Protein AF-A0A3M1IN09-F1 (afdb_monomer)

Secondary structure (DSSP, 8-state):
--HHHHHHHHHHHHHHHTTSSSTTSSS-----PPS---------SS--TT----TTT-EEETTEEE-

Sequence (67 aa):
MNTAFRTWIRCVAPVLAWLGGGACLLMAASNAGPAGIETIDLFNGRDLTGWKGDPRFWSVEEGAITG

Mean predicted aligned error: 16.79 Å

Foldseek 3Di:
DDPVVVVVCVVVVVVVVVPPPPPPPPPDPPPPDPPDDPDDDPAPLAFCVVHDDDVVQWDADNSDIGD

pLDDT: mean 74.34, std 17.54, range [49.41, 96.0]

Structure (mmCIF, N/CA/C/O backbone):
data_AF-A0A3M1IN09-F1
#
_entry.id   AF-A0A3M1IN09-F1
#
loop_
_atom_site.group_PDB
_atom_site.id
_atom_site.type_symbol
_atom_site.label_atom_id
_atom_site.label_alt_id
_atom_site.label_comp_id
_atom_site.label_asym_id
_atom_site.label_entity_id
_atom_site.label_seq_id
_atom_site.pdbx_PDB_ins_code
_atom_site.Cartn_x
_atom_site.Cartn_y
_atom_site.Cartn_z
_atom_site.occupancy
_atom_site.B_iso_or_equiv
_atom_site.auth_seq_id
_atom_site.auth_comp_id
_atom_site.auth_asym_id
_atom_site.auth_atom_id
_atom_si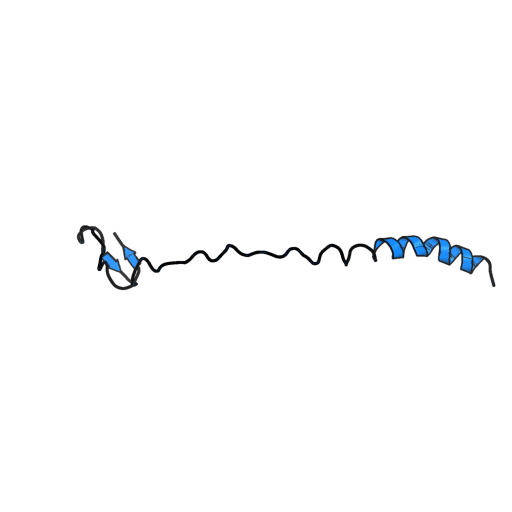te.pdbx_PDB_model_num
ATOM 1 N N . MET A 1 1 ? 44.506 52.444 36.105 1.00 49.41 1 MET A N 1
ATOM 2 C CA . MET A 1 1 ? 43.507 51.380 35.862 1.00 49.41 1 MET A CA 1
ATOM 3 C C . MET A 1 1 ? 43.770 50.223 36.816 1.00 49.41 1 MET A C 1
ATOM 5 O O . MET A 1 1 ? 44.832 49.619 36.814 1.00 49.41 1 MET A O 1
ATOM 9 N N . ASN A 1 2 ? 42.811 50.051 37.706 1.00 52.88 2 ASN A N 1
ATOM 10 C CA . ASN A 1 2 ? 42.735 49.270 38.933 1.00 52.88 2 ASN A CA 1
ATOM 11 C C . ASN A 1 2 ? 42.877 47.757 38.675 1.00 52.88 2 ASN A C 1
ATOM 13 O O . ASN A 1 2 ? 42.216 47.191 37.807 1.00 52.88 2 ASN A O 1
ATOM 17 N N . THR A 1 3 ? 43.732 47.096 39.459 1.00 58.47 3 THR A N 1
ATOM 18 C CA . THR A 1 3 ? 44.091 45.665 39.367 1.00 58.47 3 THR A CA 1
ATOM 19 C C . THR A 1 3 ? 42.889 44.715 39.413 1.00 58.47 3 THR A C 1
ATOM 21 O O . THR A 1 3 ? 42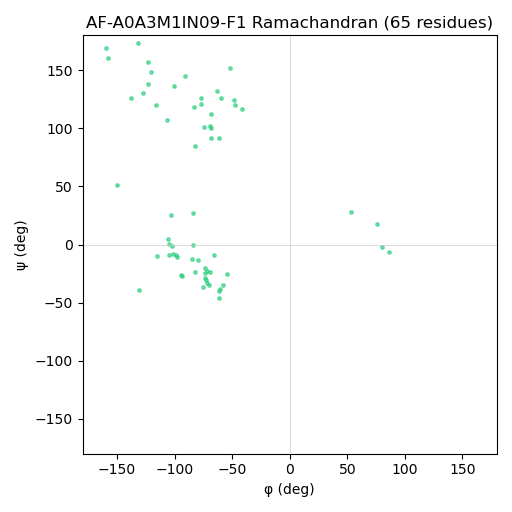.942 43.653 38.799 1.00 58.47 3 THR A O 1
ATOM 24 N N . ALA A 1 4 ? 41.780 45.133 40.029 1.00 57.62 4 ALA A N 1
ATOM 25 C CA . ALA A 1 4 ? 40.504 44.414 40.051 1.00 57.62 4 ALA A CA 1
ATOM 26 C C . ALA A 1 4 ? 39.922 44.141 38.647 1.00 57.62 4 ALA A C 1
ATOM 28 O O . ALA A 1 4 ? 39.372 43.069 38.402 1.00 57.62 4 ALA A O 1
ATOM 29 N N . PHE A 1 5 ? 40.108 45.061 37.693 1.00 59.75 5 PHE A N 1
ATOM 30 C CA . PHE A 1 5 ? 39.598 44.916 36.324 1.00 59.75 5 PHE A CA 1
ATOM 31 C C . PHE A 1 5 ? 40.340 43.819 35.542 1.00 59.75 5 PHE A C 1
ATOM 33 O O . PHE A 1 5 ? 39.742 43.068 34.774 1.00 59.75 5 PHE A O 1
ATOM 40 N N . ARG A 1 6 ? 41.648 43.668 35.792 1.00 57.78 6 ARG A N 1
ATOM 41 C CA . ARG A 1 6 ? 42.481 42.633 35.153 1.00 57.78 6 ARG A CA 1
ATOM 42 C C . ARG A 1 6 ? 42.184 41.234 35.697 1.00 57.78 6 ARG A C 1
ATOM 44 O O . ARG A 1 6 ? 42.309 40.263 34.954 1.00 57.78 6 ARG A O 1
ATOM 51 N N . THR A 1 7 ? 41.776 41.129 36.961 1.00 58.09 7 THR A N 1
ATOM 52 C CA . THR A 1 7 ? 41.367 39.858 37.578 1.00 58.09 7 THR A CA 1
ATOM 53 C C . THR A 1 7 ? 39.979 39.426 37.099 1.00 58.09 7 THR A C 1
ATOM 55 O O . THR A 1 7 ? 39.779 38.246 36.829 1.00 58.09 7 THR A O 1
ATOM 58 N N . TRP A 1 8 ? 39.055 40.371 36.882 1.00 56.09 8 TRP A N 1
ATOM 59 C CA . TRP A 1 8 ? 37.726 40.080 36.328 1.00 56.09 8 TRP A CA 1
ATOM 60 C C . TRP A 1 8 ? 37.794 39.477 34.912 1.00 56.09 8 TRP A C 1
ATOM 62 O O . TRP A 1 8 ? 37.198 38.431 34.658 1.00 56.09 8 TRP A O 1
ATOM 72 N N . ILE A 1 9 ? 38.611 40.048 34.018 1.00 58.91 9 ILE A N 1
ATOM 73 C CA . ILE A 1 9 ? 38.792 39.528 32.646 1.00 58.91 9 ILE A CA 1
ATOM 74 C C . ILE A 1 9 ? 39.346 38.092 32.646 1.00 58.91 9 ILE A C 1
ATOM 76 O O . ILE A 1 9 ? 38.926 37.261 31.842 1.00 58.91 9 ILE A O 1
ATOM 80 N N . ARG A 1 10 ? 40.261 37.772 33.570 1.00 57.62 10 ARG A N 1
ATOM 81 C CA . ARG A 1 10 ? 40.889 36.444 33.675 1.00 57.62 10 ARG A CA 1
ATOM 82 C C . ARG A 1 10 ? 39.937 35.337 34.141 1.00 57.62 10 ARG A C 1
ATOM 84 O O . ARG A 1 10 ? 40.194 34.181 33.824 1.00 57.62 10 ARG A O 1
ATOM 91 N N . CYS A 1 11 ? 38.857 35.673 34.847 1.00 54.44 11 CYS A N 1
ATOM 92 C CA . CYS A 1 11 ? 37.883 34.695 35.341 1.00 54.44 11 CYS A CA 1
ATOM 93 C C . CYS A 1 11 ? 36.689 34.488 34.395 1.00 54.44 11 CYS A C 1
ATOM 95 O O . CYS A 1 11 ? 36.103 33.411 34.390 1.00 54.44 11 CYS A O 1
ATOM 97 N N . VAL A 1 12 ? 36.333 35.488 33.580 1.00 57.91 12 VAL A N 1
ATOM 98 C CA . VAL A 1 12 ? 35.137 35.430 32.713 1.00 57.91 12 VAL A CA 1
ATOM 99 C C . VAL A 1 12 ? 35.455 34.931 31.293 1.00 57.91 12 VAL A C 1
ATOM 101 O O . VAL A 1 12 ? 34.607 34.317 30.647 1.00 57.91 12 VAL A O 1
ATOM 104 N N . ALA A 1 13 ? 36.691 35.108 30.812 1.00 55.53 13 ALA A N 1
ATOM 105 C CA . ALA A 1 13 ? 37.097 34.717 29.458 1.00 55.53 13 ALA A CA 1
ATOM 106 C C . ALA A 1 13 ? 36.984 33.209 29.111 1.00 55.53 13 ALA A C 1
ATOM 108 O O . ALA A 1 13 ? 36.555 32.914 27.994 1.00 55.53 13 ALA A O 1
ATOM 109 N N . PRO A 1 14 ? 37.308 32.232 29.989 1.00 53.81 14 PRO A N 1
ATOM 110 C CA . PRO A 1 14 ? 37.209 30.825 29.596 1.00 53.81 14 PRO A CA 1
ATOM 111 C C . PRO A 1 14 ? 35.754 30.341 29.507 1.00 53.81 14 PRO A C 1
ATOM 113 O O . PRO A 1 14 ? 35.470 29.432 28.737 1.00 53.81 14 PRO A O 1
ATOM 116 N N . VAL A 1 15 ? 34.817 30.971 30.224 1.00 56.81 15 VAL A N 1
ATOM 117 C CA . VAL A 1 15 ? 33.396 30.573 30.226 1.00 56.81 15 VAL A CA 1
ATOM 118 C C . VAL A 1 15 ? 32.706 30.936 28.905 1.00 56.81 15 VAL A C 1
ATOM 120 O O . VAL A 1 15 ? 31.864 30.187 28.420 1.00 56.81 15 VAL A O 1
ATOM 123 N N . LEU A 1 16 ? 33.110 32.038 28.265 1.00 55.03 16 LEU A N 1
ATOM 124 C CA . LEU A 1 16 ? 32.568 32.454 26.965 1.00 55.03 16 LEU A CA 1
ATOM 125 C C . LEU A 1 16 ? 33.228 31.735 25.777 1.00 55.03 16 LEU A C 1
ATOM 127 O O . LEU A 1 16 ? 32.603 31.580 24.730 1.00 55.03 16 LEU A O 1
ATOM 131 N N . ALA A 1 17 ? 34.454 31.230 25.943 1.00 56.41 17 ALA A N 1
ATOM 132 C CA . ALA A 1 17 ? 35.141 30.447 24.916 1.00 56.41 17 ALA A CA 1
ATOM 133 C C . ALA A 1 17 ? 34.582 29.016 24.752 1.00 56.41 17 ALA A C 1
ATOM 135 O O . ALA A 1 17 ? 34.758 28.416 23.695 1.00 56.41 17 ALA A O 1
ATOM 136 N N . TRP A 1 18 ? 33.865 28.480 25.749 1.00 56.84 18 TRP A N 1
ATOM 137 C CA . TRP A 1 18 ? 33.246 27.145 25.689 1.00 56.84 18 TRP A CA 1
ATOM 138 C C . TRP A 1 18 ? 31.867 27.104 25.009 1.00 56.84 18 TRP A C 1
ATOM 140 O O . TRP A 1 18 ? 31.400 26.023 24.662 1.00 56.84 18 TRP A O 1
ATOM 150 N N . LEU A 1 19 ? 31.226 28.251 24.762 1.00 58.19 19 LEU A N 1
ATOM 151 C CA . LEU A 1 19 ? 29.898 28.309 24.128 1.00 58.19 19 LEU A CA 1
ATOM 152 C C . LEU A 1 19 ? 29.921 28.762 22.657 1.00 58.19 19 LEU A C 1
ATOM 154 O O . LEU A 1 19 ? 28.908 28.657 21.974 1.00 58.19 19 LEU A O 1
ATOM 158 N N . GLY A 1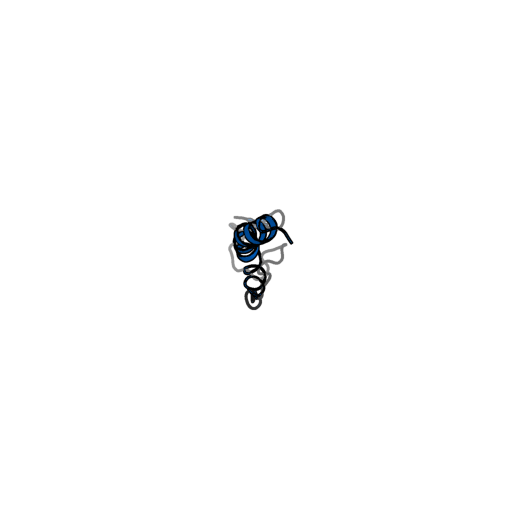 20 ? 31.061 29.236 22.143 1.00 57.00 20 GLY A N 1
ATOM 159 C CA . GLY A 1 20 ? 31.156 29.819 20.795 1.00 57.00 20 GLY A CA 1
ATOM 160 C C . GLY A 1 20 ? 31.750 28.922 19.702 1.00 57.00 20 GLY A C 1
ATOM 161 O O . GLY A 1 20 ? 31.732 29.309 18.538 1.00 57.00 20 GLY A O 1
ATOM 162 N N . GLY A 1 21 ? 32.298 27.750 20.042 1.00 52.94 21 GLY A N 1
ATOM 163 C CA . GLY A 1 21 ? 33.076 26.921 19.104 1.00 52.94 21 GLY A CA 1
ATOM 164 C C . GLY A 1 21 ? 32.330 25.758 18.437 1.00 52.94 21 GLY A C 1
ATOM 165 O O . GLY A 1 21 ? 32.876 25.132 17.535 1.00 52.94 21 GLY A O 1
ATOM 166 N N . GLY A 1 22 ? 31.104 25.440 18.867 1.00 55.00 22 GLY A N 1
ATOM 167 C CA . GLY A 1 22 ? 30.373 24.246 18.407 1.00 55.00 22 GLY A CA 1
ATOM 168 C C . GLY A 1 22 ? 29.355 24.481 17.286 1.00 55.00 22 GLY A C 1
ATOM 169 O O . GLY A 1 22 ? 28.853 23.524 16.704 1.00 55.00 22 GLY A O 1
ATOM 170 N N . ALA A 1 23 ? 29.034 25.736 16.964 1.00 54.47 23 ALA A N 1
ATOM 171 C CA . ALA A 1 23 ? 27.887 26.049 16.106 1.00 54.47 23 ALA A CA 1
ATOM 172 C C . ALA A 1 23 ? 28.137 25.858 14.595 1.00 54.47 23 ALA A C 1
ATOM 174 O O . ALA A 1 23 ? 27.180 25.830 13.827 1.00 54.47 23 ALA A O 1
ATOM 175 N N . CYS A 1 24 ? 29.391 25.692 14.152 1.00 52.19 24 CYS A N 1
ATOM 176 C CA . CYS A 1 24 ? 29.738 25.576 12.724 1.00 52.19 24 CYS A CA 1
ATOM 177 C C . CY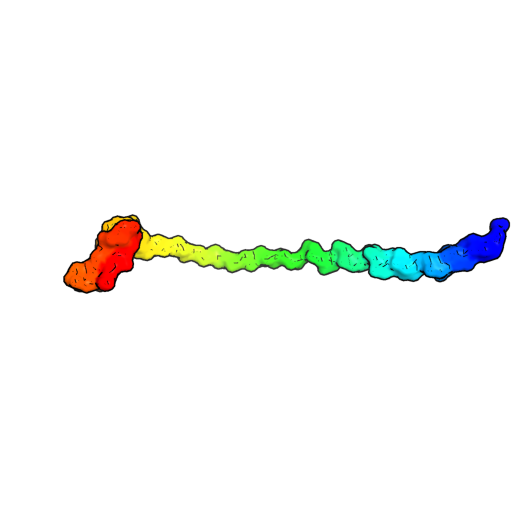S A 1 24 ? 30.113 24.145 12.274 1.00 52.19 24 CYS A C 1
ATOM 179 O O . CYS A 1 24 ? 30.499 23.940 11.130 1.00 52.19 24 CYS A O 1
ATOM 181 N N . LEU A 1 25 ? 29.998 23.141 13.153 1.00 50.00 25 LEU A N 1
ATOM 182 C CA . LEU A 1 25 ? 30.292 21.729 12.835 1.00 50.00 25 LEU A CA 1
ATOM 183 C C . LEU A 1 25 ? 29.034 20.859 12.656 1.00 50.00 25 LEU A C 1
ATOM 185 O O . LEU A 1 25 ? 29.146 19.673 12.367 1.00 50.00 25 LEU A O 1
ATOM 189 N N . LEU A 1 26 ? 27.837 21.440 12.789 1.00 56.06 26 LEU A N 1
ATOM 190 C CA . LEU A 1 26 ? 26.558 20.715 12.726 1.00 56.06 26 LEU A CA 1
ATOM 191 C C . LEU A 1 26 ? 25.805 20.850 11.388 1.00 56.06 26 LEU A C 1
ATOM 193 O O . LEU A 1 26 ? 24.740 20.265 11.229 1.00 56.06 26 LEU A O 1
ATOM 197 N N . MET A 1 27 ? 26.325 21.605 10.417 1.00 59.94 27 MET A N 1
ATOM 198 C CA . MET A 1 27 ? 25.538 22.092 9.269 1.00 59.94 27 MET A CA 1
ATOM 199 C C . MET A 1 27 ? 25.751 21.345 7.938 1.00 59.94 27 MET A C 1
ATOM 201 O O . MET A 1 27 ? 25.527 21.926 6.882 1.00 59.94 27 MET A O 1
ATOM 205 N N . ALA A 1 28 ? 26.162 20.072 7.929 1.00 62.47 28 ALA A N 1
ATOM 206 C CA . ALA A 1 28 ? 26.245 19.340 6.655 1.00 62.47 28 ALA A CA 1
ATOM 207 C C . ALA A 1 28 ? 26.014 17.824 6.757 1.00 62.47 28 ALA A C 1
ATOM 209 O O . ALA A 1 28 ? 26.774 17.034 6.203 1.00 62.47 28 ALA A O 1
ATOM 210 N N . ALA A 1 29 ? 24.926 17.396 7.399 1.00 62.22 29 ALA A N 1
ATOM 211 C CA . ALA A 1 29 ? 24.336 16.101 7.064 1.00 62.22 29 ALA A CA 1
ATOM 212 C C . ALA A 1 29 ? 23.450 16.288 5.820 1.00 62.22 29 ALA A C 1
ATOM 214 O O . ALA A 1 29 ? 22.252 16.547 5.924 1.00 62.22 29 ALA A O 1
ATOM 215 N N . SER A 1 30 ? 24.051 16.223 4.627 1.00 64.50 30 SER A N 1
ATOM 216 C CA . SER A 1 30 ? 23.277 16.135 3.385 1.00 64.50 30 SER A CA 1
ATOM 217 C C . SER A 1 30 ? 22.602 14.768 3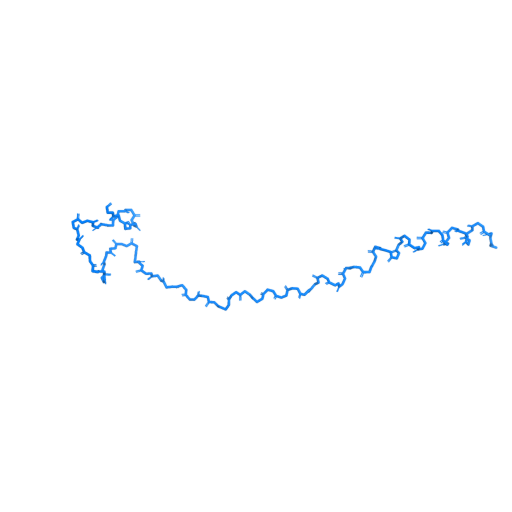.355 1.00 64.50 30 SER A C 1
ATOM 219 O O . SER A 1 30 ? 23.244 13.761 3.063 1.00 64.50 30 SER A O 1
ATOM 221 N N . ASN A 1 31 ? 21.316 14.722 3.701 1.00 64.12 31 ASN A N 1
ATOM 222 C CA . ASN A 1 31 ? 20.493 13.540 3.490 1.00 64.12 31 ASN A CA 1
ATOM 223 C C . ASN A 1 31 ? 20.305 13.379 1.979 1.00 64.12 31 ASN A C 1
ATOM 225 O O . ASN A 1 31 ? 19.385 13.953 1.399 1.00 64.12 31 ASN A O 1
ATOM 229 N N . ALA A 1 32 ? 21.188 12.614 1.335 1.00 65.56 32 ALA A N 1
ATOM 230 C CA . ALA A 1 32 ? 20.843 11.960 0.086 1.00 65.56 32 ALA A CA 1
ATOM 231 C C . ALA A 1 32 ? 19.675 11.023 0.418 1.00 65.56 32 ALA A C 1
ATOM 233 O O . ALA A 1 32 ? 19.874 9.913 0.911 1.00 65.56 32 ALA A O 1
ATOM 234 N N . GLY A 1 33 ? 18.448 11.533 0.263 1.00 70.06 33 GLY A N 1
ATOM 235 C CA . GLY A 1 33 ? 17.247 10.715 0.338 1.00 70.06 33 GLY A CA 1
ATOM 236 C C . GLY A 1 33 ? 17.404 9.524 -0.609 1.00 70.06 33 GLY A C 1
ATOM 237 O O . GLY A 1 33 ? 18.158 9.631 -1.583 1.00 70.06 33 GLY A O 1
ATOM 238 N N . PRO A 1 34 ? 16.760 8.382 -0.317 1.00 73.06 34 PRO A N 1
ATOM 239 C CA . PRO A 1 34 ? 16.877 7.204 -1.164 1.00 73.06 34 PRO A CA 1
ATOM 240 C C . PRO A 1 34 ? 16.644 7.623 -2.617 1.00 73.06 34 PRO A C 1
ATOM 242 O O . PRO A 1 34 ? 15.642 8.277 -2.916 1.00 73.06 34 PRO A O 1
ATOM 245 N N . ALA A 1 35 ? 17.614 7.313 -3.485 1.00 70.44 35 ALA A N 1
ATOM 246 C CA . ALA A 1 35 ? 17.467 7.478 -4.924 1.00 70.44 35 ALA A CA 1
ATOM 247 C C . ALA A 1 35 ? 16.112 6.873 -5.297 1.00 70.44 35 ALA A C 1
ATOM 249 O O . ALA A 1 35 ? 15.850 5.730 -4.920 1.00 70.44 35 ALA A O 1
ATOM 250 N N . GLY A 1 36 ? 15.238 7.706 -5.869 1.00 71.81 36 GLY A N 1
ATOM 251 C CA . GLY A 1 36 ? 13.790 7.513 -5.845 1.00 71.81 36 GLY A CA 1
ATOM 252 C C . GLY A 1 36 ? 13.390 6.061 -6.066 1.00 71.81 36 GLY A C 1
ATOM 253 O O . GLY A 1 36 ? 13.663 5.493 -7.119 1.00 71.81 36 GLY A O 1
ATOM 254 N N . ILE A 1 37 ? 12.761 5.457 -5.058 1.00 80.12 37 ILE A N 1
ATOM 255 C CA . ILE A 1 37 ? 12.073 4.189 -5.265 1.00 80.12 37 ILE A CA 1
ATOM 256 C C . ILE A 1 37 ? 10.882 4.522 -6.155 1.00 80.12 37 ILE A C 1
ATOM 258 O O . ILE A 1 37 ? 9.981 5.249 -5.736 1.00 80.12 37 ILE A O 1
ATOM 262 N N . GLU A 1 38 ? 10.902 4.024 -7.387 1.00 83.31 38 G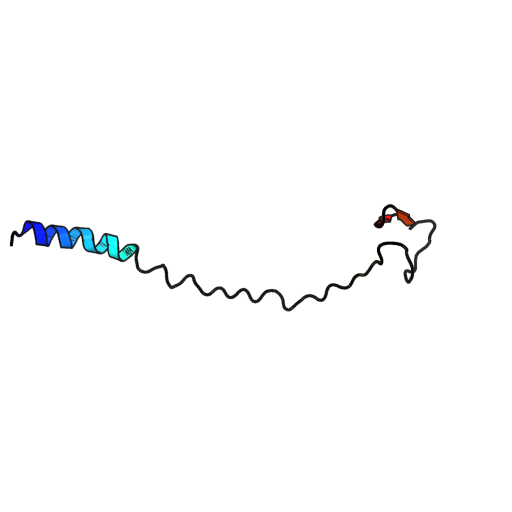LU A N 1
ATOM 263 C CA . GLU A 1 38 ? 9.765 4.141 -8.290 1.00 83.31 38 GLU A CA 1
ATOM 264 C C . GLU A 1 38 ? 8.635 3.262 -7.752 1.00 83.31 38 GLU A C 1
ATOM 266 O O . GLU A 1 38 ? 8.661 2.034 -7.842 1.00 83.31 38 GLU A O 1
ATOM 271 N N . THR A 1 39 ? 7.659 3.895 -7.109 1.00 88.81 39 THR A N 1
ATOM 272 C CA . THR A 1 39 ? 6.438 3.229 -6.668 1.00 88.81 39 THR A CA 1
ATOM 273 C C . THR A 1 39 ? 5.530 3.027 -7.868 1.00 88.81 39 THR A C 1
ATOM 275 O O . THR A 1 39 ? 5.142 3.997 -8.519 1.00 88.81 39 THR A O 1
ATOM 278 N N . ILE A 1 40 ? 5.186 1.771 -8.146 1.00 88.81 40 ILE A N 1
ATOM 279 C CA . ILE A 1 40 ? 4.194 1.419 -9.160 1.00 88.81 40 ILE A CA 1
ATOM 280 C C . ILE A 1 40 ? 2.859 1.103 -8.493 1.00 88.81 40 ILE A C 1
ATOM 282 O O . ILE A 1 40 ? 2.804 0.375 -7.498 1.00 88.81 40 ILE A O 1
ATOM 286 N N . ASP A 1 41 ? 1.779 1.615 -9.073 1.00 90.81 41 ASP A N 1
ATOM 287 C CA . ASP A 1 41 ? 0.427 1.270 -8.649 1.00 90.81 41 ASP A CA 1
ATOM 288 C C . ASP A 1 41 ? 0.093 -0.141 -9.142 1.00 90.81 41 ASP A C 1
ATOM 290 O O . ASP A 1 41 ? -0.203 -0.371 -10.314 1.00 90.81 41 ASP A O 1
ATOM 294 N N . LEU A 1 42 ? 0.185 -1.114 -8.233 1.00 91.69 42 LEU A N 1
ATOM 295 C CA . LEU A 1 42 ? -0.074 -2.525 -8.535 1.00 91.69 42 LEU A CA 1
ATOM 296 C C . LEU A 1 42 ? -1.572 -2.819 -8.717 1.00 91.69 42 LEU A C 1
ATOM 298 O O . LEU A 1 42 ? -1.953 -3.743 -9.436 1.00 91.69 42 LEU A O 1
ATOM 302 N N . PHE A 1 43 ? -2.426 -2.046 -8.051 1.00 95.00 43 PHE A N 1
ATOM 303 C CA . PHE A 1 43 ? -3.870 -2.228 -8.047 1.00 95.00 43 PHE A CA 1
ATOM 304 C C . PHE A 1 43 ? -4.570 -0.960 -8.526 1.00 95.00 43 PHE A C 1
ATOM 306 O O . PHE A 1 43 ? -4.217 0.149 -8.140 1.00 95.00 43 PHE A O 1
ATOM 313 N N . ASN A 1 44 ? -5.592 -1.136 -9.359 1.00 93.06 44 ASN A N 1
ATOM 314 C CA . ASN A 1 44 ? -6.299 -0.036 -10.008 1.00 93.06 44 ASN A CA 1
ATOM 315 C C . ASN A 1 44 ? -7.413 0.594 -9.144 1.00 93.06 44 ASN A C 1
ATOM 317 O O . ASN A 1 44 ? -8.095 1.501 -9.617 1.00 93.06 44 ASN A O 1
ATOM 321 N N . GLY A 1 45 ? -7.645 0.094 -7.924 1.00 94.69 45 GLY A N 1
ATOM 322 C CA . GLY A 1 45 ? -8.656 0.621 -6.999 1.00 94.69 45 GLY A CA 1
ATOM 323 C C . GLY A 1 45 ? -10.097 0.178 -7.272 1.00 94.69 45 GLY A C 1
ATOM 324 O O . GLY A 1 45 ? -10.995 0.564 -6.529 1.00 94.69 45 GLY A O 1
ATOM 325 N N . ARG A 1 46 ? -10.352 -0.599 -8.334 1.00 94.75 46 ARG A N 1
ATOM 326 C CA . ARG A 1 46 ? -11.716 -0.902 -8.803 1.00 94.75 46 ARG A CA 1
ATOM 327 C C . ARG A 1 46 ? -11.987 -2.376 -9.056 1.00 94.75 46 ARG A C 1
ATOM 329 O O . ARG A 1 46 ? -13.091 -2.828 -8.775 1.00 94.75 46 ARG A O 1
ATOM 336 N N . ASP A 1 47 ? -11.032 -3.119 -9.606 1.00 94.19 47 ASP A N 1
ATOM 337 C CA . ASP A 1 47 ? -11.238 -4.519 -9.966 1.00 94.19 47 ASP A CA 1
ATOM 338 C C . ASP A 1 47 ? -9.930 -5.307 -10.107 1.00 94.19 47 ASP A C 1
ATOM 340 O O . ASP A 1 47 ? -8.829 -4.765 -10.170 1.00 94.19 47 ASP A O 1
ATOM 344 N N . LEU A 1 48 ? -10.069 -6.626 -10.202 1.00 95.12 48 LEU A N 1
ATOM 345 C CA . LEU A 1 48 ? -8.963 -7.565 -10.371 1.00 95.12 48 LEU A CA 1
ATOM 346 C C . LEU A 1 48 ? -8.542 -7.723 -11.850 1.00 95.12 48 LEU A C 1
ATOM 348 O O . LEU A 1 48 ? -8.037 -8.774 -12.245 1.00 95.12 48 LEU A O 1
ATOM 352 N N . THR A 1 49 ? -8.752 -6.712 -12.707 1.00 94.00 49 THR A N 1
ATOM 353 C CA . THR A 1 49 ? -8.342 -6.792 -14.121 1.00 94.00 49 THR A CA 1
ATOM 354 C C . THR A 1 49 ? -6.834 -7.006 -14.227 1.00 94.00 49 THR A C 1
ATOM 356 O O . THR A 1 49 ? -6.049 -6.241 -13.677 1.00 94.00 49 THR A O 1
ATOM 359 N N . GLY A 1 50 ? -6.419 -8.045 -14.954 1.00 92.75 50 GLY A N 1
ATOM 360 C CA . GLY A 1 50 ? -5.006 -8.418 -15.098 1.00 92.75 50 GLY A CA 1
ATOM 361 C C . GLY A 1 50 ? -4.475 -9.327 -13.986 1.00 92.75 50 GLY A C 1
ATOM 362 O O . GLY A 1 50 ? -3.367 -9.848 -14.107 1.00 92.75 50 GLY A O 1
ATOM 363 N N . TRP A 1 51 ? -5.271 -9.593 -12.951 1.00 93.88 51 TRP A N 1
ATOM 364 C CA . TRP A 1 51 ? -4.927 -10.529 -11.889 1.00 93.88 51 TRP A CA 1
ATOM 365 C C . TRP A 1 51 ? -5.438 -11.930 -12.227 1.00 93.88 51 TRP A C 1
AT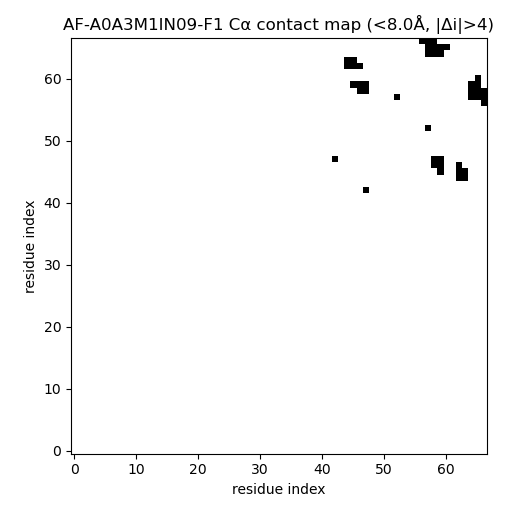OM 367 O O . TRP A 1 51 ? -6.501 -12.106 -12.825 1.00 93.88 51 TRP A O 1
ATOM 377 N N . LYS A 1 52 ? -4.673 -12.953 -11.839 1.00 92.00 52 LYS A N 1
ATOM 378 C CA . LYS A 1 52 ? -5.093 -14.355 -11.932 1.00 92.00 52 LYS A CA 1
ATOM 379 C C . LYS A 1 52 ? -5.413 -14.865 -10.533 1.00 92.00 52 LYS A C 1
ATOM 381 O O . LYS A 1 52 ? -4.505 -15.103 -9.745 1.00 92.00 52 LYS A O 1
ATOM 386 N N . GLY A 1 53 ? -6.698 -15.038 -10.250 1.00 88.44 53 GLY A N 1
ATOM 387 C CA . GLY A 1 53 ? -7.219 -15.545 -8.986 1.00 88.44 53 GLY A CA 1
ATOM 388 C C . GLY A 1 53 ? -8.621 -16.110 -9.183 1.00 88.44 53 GLY A C 1
ATOM 389 O O . GLY A 1 53 ? -9.272 -15.830 -10.190 1.00 88.44 53 GLY A O 1
ATOM 390 N N . ASP A 1 54 ? -9.063 -16.947 -8.252 1.00 90.69 54 ASP A N 1
ATOM 391 C CA . ASP A 1 54 ? -10.414 -17.493 -8.285 1.00 90.69 54 ASP A CA 1
ATOM 392 C C . ASP A 1 54 ? -11.389 -16.477 -7.662 1.00 90.69 54 ASP A C 1
ATOM 394 O O . ASP A 1 54 ? -11.253 -16.166 -6.475 1.00 90.69 54 ASP A O 1
ATOM 398 N N . PRO A 1 55 ? -12.372 -15.964 -8.425 1.00 89.06 55 PRO A N 1
ATOM 399 C CA . PRO A 1 55 ? -13.310 -14.950 -7.945 1.00 89.06 55 PRO A CA 1
ATOM 400 C C . PRO A 1 55 ? -14.239 -15.453 -6.832 1.00 89.06 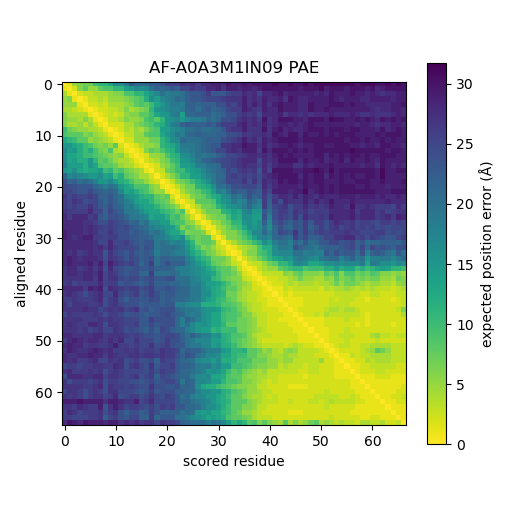55 PRO A C 1
ATOM 402 O O . PRO A 1 55 ? -14.958 -14.663 -6.234 1.00 89.06 55 PRO A O 1
ATOM 405 N N . ARG A 1 56 ? -14.245 -16.760 -6.530 1.00 92.81 56 ARG A N 1
ATOM 406 C CA . ARG A 1 56 ? -14.965 -17.311 -5.371 1.00 92.81 56 ARG A CA 1
ATOM 407 C C . ARG A 1 56 ? -14.310 -16.965 -4.036 1.00 92.81 56 ARG A C 1
ATOM 409 O O . ARG A 1 56 ? -14.988 -17.033 -3.019 1.00 92.81 56 ARG A O 1
ATOM 416 N N . PHE A 1 57 ? -13.014 -16.660 -4.046 1.00 94.69 57 PHE A N 1
ATOM 417 C CA . PHE A 1 57 ? -12.232 -16.364 -2.844 1.00 94.69 57 PHE A CA 1
ATOM 418 C C . PHE A 1 57 ? -11.712 -14.934 -2.808 1.00 94.69 57 PHE A C 1
ATOM 420 O O . PHE A 1 57 ? -11.150 -14.548 -1.801 1.00 94.69 57 PHE A O 1
ATOM 427 N N . TRP A 1 58 ? -11.820 -14.179 -3.901 1.00 95.12 58 TRP A N 1
ATOM 428 C CA . TRP A 1 58 ? -11.261 -12.835 -3.972 1.00 95.12 58 TRP A CA 1
ATOM 429 C C . TRP A 1 58 ? -12.237 -11.888 -4.659 1.00 95.12 58 TRP A C 1
ATOM 431 O O . TRP A 1 58 ? -12.661 -12.136 -5.791 1.00 95.12 58 TRP A O 1
ATOM 441 N N . SER A 1 59 ? -12.557 -10.789 -3.984 1.00 94.31 59 SER A N 1
ATOM 442 C CA . SER A 1 59 ? -13.425 -9.711 -4.455 1.00 94.31 59 SER A CA 1
ATOM 443 C C . SER A 1 59 ? -12.774 -8.344 -4.217 1.00 94.31 59 SER A C 1
ATOM 445 O O . SER A 1 59 ? -11.682 -8.236 -3.658 1.00 94.31 59 SER A O 1
ATOM 447 N N . VAL A 1 60 ? -13.408 -7.288 -4.733 1.00 95.88 60 VAL A N 1
ATOM 448 C CA . VAL A 1 60 ? -13.056 -5.905 -4.398 1.00 95.88 60 VAL A CA 1
ATOM 449 C C . VAL A 1 60 ? -14.250 -5.279 -3.700 1.00 95.88 60 VAL A C 1
ATOM 451 O O . VAL A 1 60 ? -15.327 -5.174 -4.287 1.00 95.88 60 VAL A O 1
ATOM 454 N N . GLU A 1 61 ? -14.042 -4.846 -2.464 1.00 95.81 61 GLU A N 1
ATOM 455 C CA . GLU A 1 61 ? -15.045 -4.198 -1.625 1.00 95.81 61 GLU A CA 1
ATOM 456 C C . GLU A 1 61 ? -14.473 -2.881 -1.110 1.00 95.81 61 GLU A C 1
ATOM 458 O O . GLU A 1 61 ? -13.331 -2.817 -0.663 1.00 95.81 61 GLU A O 1
ATOM 463 N N . GLU A 1 62 ? -15.242 -1.801 -1.257 1.00 94.94 62 GLU A N 1
ATOM 464 C CA . GLU A 1 62 ? -14.827 -0.443 -0.862 1.00 94.94 62 GLU A CA 1
ATOM 465 C C . GLU A 1 62 ? -13.479 0.012 -1.463 1.00 94.94 62 GLU A C 1
ATOM 467 O O . GLU A 1 62 ? -12.775 0.848 -0.902 1.00 94.94 62 GLU A O 1
ATOM 472 N N . GLY A 1 63 ? -13.116 -0.522 -2.633 1.00 94.81 63 GLY A N 1
ATOM 473 C CA . GLY A 1 63 ? -11.844 -0.213 -3.288 1.00 94.81 63 GLY A CA 1
ATOM 474 C C . GLY A 1 63 ? -10.633 -0.909 -2.659 1.00 94.81 63 GLY A C 1
ATOM 475 O O . GLY A 1 63 ? -9.505 -0.494 -2.912 1.00 94.81 63 GLY A O 1
ATOM 476 N N . ALA A 1 64 ? -10.841 -1.963 -1.868 1.00 96.00 64 ALA A N 1
ATOM 477 C CA . ALA A 1 64 ? -9.800 -2.845 -1.352 1.00 96.00 64 ALA A CA 1
ATOM 478 C C . ALA A 1 64 ? -10.038 -4.289 -1.814 1.00 96.00 64 ALA A C 1
ATOM 480 O O . ALA A 1 64 ? -11.175 -4.713 -2.003 1.00 96.00 64 ALA A O 1
ATOM 481 N N . ILE A 1 65 ? -8.960 -5.051 -2.005 1.00 95.38 65 ILE A N 1
ATOM 482 C CA . ILE A 1 65 ? -9.054 -6.480 -2.323 1.00 95.38 65 ILE A CA 1
ATOM 483 C C . ILE A 1 65 ? -9.388 -7.239 -1.033 1.00 95.38 65 ILE A C 1
ATOM 485 O O . ILE A 1 65 ? -8.667 -7.114 -0.041 1.00 95.38 65 ILE A O 1
ATOM 489 N N . THR A 1 66 ? -10.455 -8.030 -1.064 1.00 94.19 66 THR A N 1
ATOM 490 C CA . THR A 1 66 ? -10.980 -8.823 0.056 1.00 94.19 66 THR A CA 1
ATOM 491 C C . THR A 1 66 ? -11.062 -10.301 -0.326 1.00 94.19 66 THR A C 1
ATOM 493 O O . THR A 1 66 ? -11.094 -10.632 -1.512 1.00 94.19 66 THR A O 1
ATOM 496 N N . GLY A 1 67 ? -11.063 -11.198 0.665 1.00 92.50 67 GLY A N 1
ATOM 497 C CA . GLY A 1 67 ? -11.198 -12.643 0.464 1.00 92.50 67 GLY A CA 1
ATOM 498 C C . GLY A 1 67 ? -11.683 -13.392 1.691 1.00 92.50 67 GLY A C 1
ATOM 499 O O . GLY A 1 67 ? -11.643 -12.789 2.789 1.00 92.50 67 GLY A O 1
#

Radius of gyration: 33.73 Å; Cα contacts (8 Å, |Δi|>4): 22; chains: 1; bounding box: 59×69×55 Å

Solvent-accessible surface area (backbone atoms only — not comparable to full-atom values): 4770 Å² total; per-residue (Å²): 138,64,71,68,61,63,53,52,54,70,69,52,53,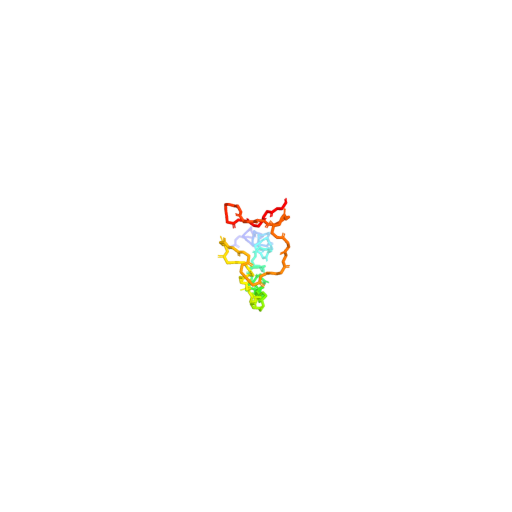66,67,59,58,72,74,69,74,68,81,83,79,72,84,75,81,77,78,79,63,77,78,77,79,84,83,73,83,88,67,80,55,72,61,67,81,94,60,92,75,61,71,93,56,42,49,65,55,98,56,39,85,44,108